Protein AF-A0A1M6UDB1-F1 (afdb_monomer_lite)

Radius of gyration: 19.11 Å; chains: 1; bounding box: 28×24×52 Å

Secondary structure (DSSP, 8-state):
-PPPGGGGG--STTS-HHHHHHHHHH-HHHHHHHHHHHTT-------HHHHHHHHHHHHHHHHHHTT--HHHHHHHHT--GGGT-

Organism: NCBI:txid633813

pLDDT: mean 83.12, std 10.8, range [48.91, 94.88]

Foldseek 3Di:
DDDDPCLVVDDLVNDDPVLNVCCVVPNSVVSRVVCVVVVNDDDDDDDPVVVLVVVLLVQLVVCVVVVHDNVVSCVVSVDDSVSSD

Structure (mmCIF, N/CA/C/O backbone):
data_AF-A0A1M6UDB1-F1
#
_entry.id   AF-A0A1M6UDB1-F1
#
loop_
_atom_site.group_PDB
_atom_site.id
_atom_site.type_symbol
_atom_site.label_atom_id
_atom_site.label_alt_id
_atom_site.label_comp_id
_atom_site.label_asym_id
_atom_site.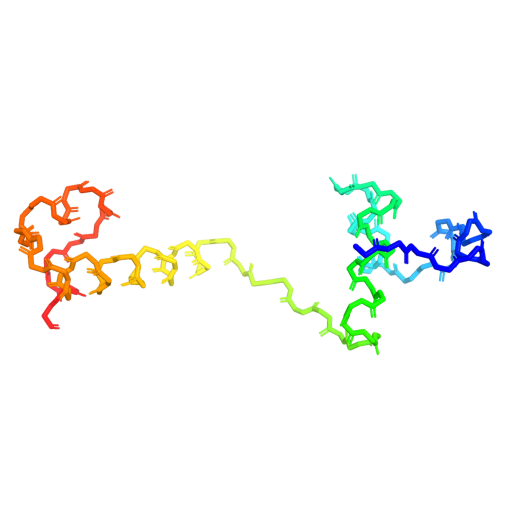label_entity_id
_atom_site.label_seq_id
_atom_site.pdbx_PDB_ins_code
_atom_site.Cartn_x
_atom_site.Cartn_y
_atom_site.Cartn_z
_atom_site.occupancy
_atom_site.B_iso_or_equiv
_atom_site.auth_seq_id
_atom_site.auth_comp_id
_atom_site.auth_asym_id
_atom_site.auth_atom_id
_atom_site.pdbx_PDB_model_num
ATOM 1 N N . MET A 1 1 ? 0.153 -12.855 -8.421 1.00 63.53 1 MET A N 1
ATOM 2 C CA . MET A 1 1 ? -0.255 -12.237 -9.700 1.00 63.53 1 MET A CA 1
ATOM 3 C C . MET A 1 1 ? 0.993 -12.095 -10.555 1.00 63.53 1 MET A C 1
ATOM 5 O O . MET A 1 1 ? 1.937 -11.452 -10.103 1.00 63.53 1 MET A O 1
ATOM 9 N N . GLN A 1 2 ? 1.043 -12.784 -11.694 1.00 76.44 2 GLN A N 1
ATOM 10 C CA . GLN A 1 2 ? 2.148 -12.695 -12.652 1.00 76.44 2 GLN A CA 1
ATOM 11 C C . GLN A 1 2 ? 1.819 -11.580 -13.652 1.00 76.44 2 GLN A C 1
ATOM 13 O O . GLN A 1 2 ? 0.668 -11.473 -14.072 1.00 76.44 2 GLN A O 1
ATOM 18 N N . LEU A 1 3 ? 2.782 -10.703 -13.948 1.00 80.44 3 LEU A N 1
ATOM 19 C CA . LEU A 1 3 ? 2.580 -9.599 -14.890 1.00 80.44 3 LEU A CA 1
ATOM 20 C C . LEU A 1 3 ? 2.592 -10.125 -16.336 1.00 80.44 3 LEU A C 1
ATOM 22 O O . LEU A 1 3 ? 3.327 -11.075 -16.611 1.00 80.44 3 LEU A O 1
ATOM 26 N N . PRO A 1 4 ? 1.826 -9.519 -17.262 1.00 85.69 4 PRO A N 1
ATOM 27 C CA . PRO A 1 4 ? 1.914 -9.857 -18.681 1.00 85.69 4 PRO A CA 1
ATOM 28 C C . PRO A 1 4 ? 3.317 -9.583 -19.248 1.00 85.69 4 PRO A C 1
ATOM 30 O O . PRO A 1 4 ? 3.958 -8.610 -18.860 1.00 85.69 4 PRO A O 1
ATOM 33 N N . GLU A 1 5 ? 3.773 -10.380 -20.219 1.00 86.94 5 GLU A N 1
ATOM 34 C CA . GLU A 1 5 ? 5.141 -10.294 -20.769 1.00 86.94 5 GLU A CA 1
ATOM 35 C C . GL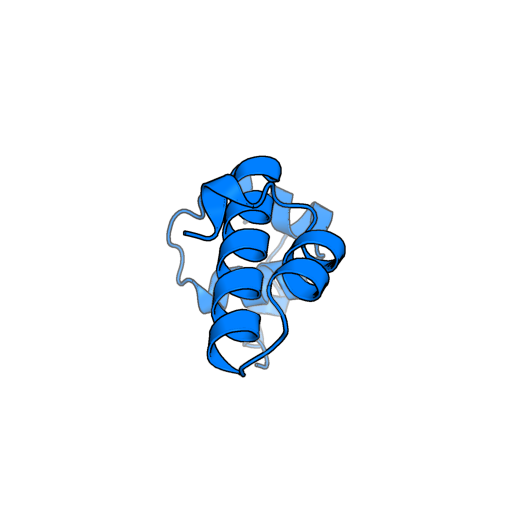U A 1 5 ? 5.504 -8.908 -21.325 1.00 86.94 5 GLU A C 1
ATOM 37 O O . GLU A 1 5 ? 6.619 -8.429 -21.122 1.00 86.94 5 GLU A O 1
ATOM 42 N N . HIS A 1 6 ? 4.549 -8.207 -21.950 1.00 84.31 6 HIS A N 1
ATOM 43 C CA . HIS A 1 6 ? 4.783 -6.867 -22.503 1.00 84.31 6 HIS A CA 1
ATOM 44 C C . HIS A 1 6 ? 5.159 -5.820 -21.438 1.00 84.31 6 HIS A C 1
ATOM 46 O O . HIS A 1 6 ? 5.767 -4.803 -21.761 1.00 84.31 6 HIS A O 1
ATOM 52 N N . TRP A 1 7 ? 4.875 -6.072 -20.156 1.00 87.38 7 TRP A N 1
ATOM 53 C CA . TRP A 1 7 ? 5.254 -5.174 -19.060 1.00 87.38 7 TRP A CA 1
ATOM 54 C C . TRP A 1 7 ? 6.759 -5.165 -18.783 1.00 87.38 7 TRP A C 1
ATOM 56 O O . TRP A 1 7 ? 7.266 -4.214 -18.186 1.00 87.38 7 TRP A O 1
ATOM 66 N N . ALA A 1 8 ? 7.499 -6.179 -19.246 1.00 87.38 8 ALA A N 1
ATOM 67 C CA . ALA A 1 8 ? 8.957 -6.181 -19.168 1.00 87.38 8 ALA A CA 1
ATOM 68 C C . ALA A 1 8 ? 9.569 -4.970 -19.896 1.00 87.38 8 ALA A C 1
ATOM 70 O O . ALA A 1 8 ? 10.601 -4.454 -19.459 1.00 87.38 8 ALA A O 1
ATOM 71 N N . TYR A 1 9 ? 8.887 -4.472 -20.930 1.00 92.12 9 TYR A N 1
ATOM 72 C CA . TYR A 1 9 ? 9.336 -3.372 -21.781 1.00 92.12 9 TYR A CA 1
ATOM 73 C C . TYR A 1 9 ? 8.974 -1.980 -21.260 1.00 92.12 9 TYR A C 1
ATOM 75 O O . TYR A 1 9 ? 9.502 -1.010 -21.788 1.00 92.12 9 TYR A O 1
ATOM 83 N N . VAL A 1 10 ? 8.131 -1.868 -20.224 1.00 91.25 10 VAL A N 1
ATOM 84 C CA . VAL A 1 10 ? 7.808 -0.568 -19.614 1.00 91.25 10 VAL A CA 1
ATOM 85 C C . VAL A 1 10 ? 9.069 0.029 -18.996 1.00 91.25 10 VAL A C 1
ATOM 87 O O . VAL A 1 10 ? 9.757 -0.622 -18.193 1.00 91.25 10 VAL A O 1
ATOM 90 N N . GLN A 1 11 ? 9.362 1.264 -19.376 1.00 94.25 11 GLN A N 1
ATOM 91 C CA . GLN A 1 11 ? 10.488 2.055 -18.904 1.00 94.25 11 GLN A CA 1
ATOM 92 C C . GLN A 1 11 ? 10.027 3.051 -17.838 1.00 94.25 11 GLN A C 1
ATOM 94 O O . GLN A 1 11 ? 8.835 3.280 -17.632 1.00 94.25 11 GLN A O 1
ATOM 99 N N . TYR A 1 12 ? 10.981 3.620 -17.108 1.00 91.88 12 TYR A N 1
ATOM 100 C CA . TYR A 1 12 ? 10.688 4.573 -16.036 1.00 91.88 12 TYR A CA 1
ATOM 101 C C . TYR A 1 12 ? 10.092 5.880 -16.594 1.00 91.88 12 TYR A C 1
ATOM 103 O O . TYR A 1 12 ? 9.248 6.529 -15.975 1.00 91.88 12 TYR A O 1
ATOM 111 N N . GLU A 1 13 ? 10.498 6.242 -17.806 1.00 94.88 13 GLU A N 1
ATOM 112 C CA . GLU A 1 13 ? 10.100 7.435 -18.542 1.00 94.88 13 GLU A CA 1
ATOM 113 C C . GLU A 1 13 ? 8.649 7.365 -19.031 1.00 94.88 13 GLU A C 1
ATOM 115 O O . GLU A 1 13 ? 8.001 8.408 -19.131 1.00 94.88 13 GLU A O 1
ATOM 120 N N . ASP A 1 14 ? 8.128 6.152 -19.248 1.00 91.06 14 ASP A N 1
ATOM 121 C CA . ASP A 1 14 ? 6.738 5.903 -19.652 1.00 91.06 14 ASP A CA 1
ATOM 122 C C . ASP A 1 14 ? 5.734 6.241 -18.534 1.00 91.06 14 ASP A C 1
ATOM 124 O O . ASP A 1 14 ? 4.530 6.359 -18.773 1.00 91.06 14 ASP A O 1
ATOM 128 N N . LEU A 1 15 ? 6.210 6.376 -17.291 1.00 87.75 15 LEU A N 1
ATOM 129 C CA . LEU A 1 15 ? 5.379 6.627 -16.121 1.00 87.75 15 LEU A CA 1
ATOM 130 C C . LEU A 1 15 ? 5.177 8.123 -15.867 1.00 87.75 15 LEU A C 1
ATOM 132 O O . LEU A 1 15 ? 6.066 8.956 -16.056 1.00 87.75 15 LEU A O 1
ATOM 136 N N . ASN A 1 16 ? 3.996 8.461 -15.350 1.00 87.50 16 ASN A N 1
ATOM 137 C CA . ASN A 1 16 ? 3.756 9.776 -14.764 1.00 87.50 16 ASN A CA 1
ATOM 138 C C . ASN A 1 16 ? 4.504 9.930 -13.421 1.00 87.50 16 ASN A C 1
ATOM 140 O O . ASN A 1 16 ? 5.120 8.990 -12.919 1.00 87.50 16 ASN A O 1
ATOM 144 N N . GLU A 1 17 ? 4.451 11.125 -12.829 1.00 86.38 17 GLU A N 1
ATOM 145 C CA . GLU A 1 17 ? 5.138 11.440 -11.565 1.00 86.38 17 GLU A CA 1
ATOM 146 C C . GLU A 1 17 ? 4.785 10.465 -10.428 1.00 86.38 17 GLU A C 1
ATOM 148 O O . GLU A 1 17 ? 5.680 9.943 -9.766 1.00 86.38 17 GLU A O 1
ATOM 153 N N . ASP A 1 18 ? 3.498 10.145 -10.260 1.00 83.25 18 ASP A N 1
ATOM 154 C CA . ASP A 1 18 ? 3.033 9.201 -9.239 1.00 83.25 18 ASP A CA 1
ATOM 155 C C . ASP A 1 18 ? 3.590 7.785 -9.474 1.00 83.25 18 ASP A C 1
ATOM 157 O O . ASP A 1 18 ? 4.047 7.122 -8.543 1.00 83.25 18 ASP A O 1
ATOM 161 N N . GLY A 1 19 ? 3.578 7.311 -10.724 1.00 85.38 19 GLY A N 1
ATOM 162 C CA . GLY A 1 19 ? 4.106 5.999 -11.097 1.00 85.38 19 GLY A CA 1
ATOM 163 C C . GLY A 1 19 ? 5.614 5.893 -10.869 1.00 85.38 19 GLY A C 1
ATOM 164 O O . GLY A 1 19 ? 6.081 4.883 -10.339 1.00 85.38 19 GLY A O 1
ATOM 165 N N . ARG A 1 20 ? 6.358 6.956 -11.200 1.00 91.12 20 ARG A N 1
ATOM 166 C CA . ARG A 1 20 ? 7.796 7.071 -10.928 1.00 91.12 20 ARG A CA 1
ATOM 167 C C . ARG A 1 20 ? 8.101 7.046 -9.434 1.00 91.12 20 ARG A C 1
ATOM 169 O O . ARG A 1 20 ? 8.935 6.256 -9.008 1.00 91.12 20 ARG A O 1
ATOM 176 N N . LEU A 1 21 ? 7.351 7.797 -8.628 1.00 88.50 21 LEU A N 1
ATOM 177 C CA . LEU A 1 21 ? 7.498 7.793 -7.171 1.00 88.50 21 LEU A CA 1
ATOM 178 C C . LEU A 1 21 ? 7.301 6.390 -6.577 1.00 88.50 21 LEU A C 1
ATOM 180 O O . LEU A 1 21 ? 8.074 5.951 -5.727 1.00 88.50 21 LEU A O 1
ATOM 184 N N . VAL A 1 22 ? 6.269 5.666 -7.017 1.00 87.81 22 VAL A N 1
ATOM 185 C CA . VAL A 1 22 ? 6.025 4.295 -6.546 1.00 87.81 22 VAL A CA 1
ATOM 186 C C . VAL A 1 22 ? 7.158 3.362 -6.975 1.00 87.81 22 VAL A C 1
ATOM 188 O O . VAL A 1 22 ? 7.577 2.519 -6.182 1.00 87.81 22 VAL A O 1
ATOM 191 N N . TRP A 1 23 ? 7.670 3.512 -8.198 1.00 92.62 23 TRP A N 1
ATOM 192 C CA . TRP A 1 23 ? 8.818 2.746 -8.680 1.00 92.62 23 TRP A CA 1
ATOM 193 C C . TRP A 1 23 ? 10.074 3.017 -7.855 1.00 92.62 23 TRP A C 1
ATOM 195 O O . TRP A 1 23 ? 10.747 2.065 -7.472 1.00 92.62 23 TRP A O 1
ATOM 205 N N . ASP A 1 24 ? 10.374 4.271 -7.531 1.00 93.94 24 ASP A N 1
ATOM 206 C CA . ASP A 1 24 ? 11.558 4.625 -6.740 1.00 93.94 24 ASP A CA 1
ATOM 207 C C . ASP A 1 24 ? 11.500 4.043 -5.321 1.00 93.94 24 ASP A C 1
ATOM 209 O O . ASP A 1 24 ? 12.522 3.655 -4.757 1.00 93.94 24 ASP A O 1
ATOM 213 N N . VAL A 1 25 ? 10.298 3.936 -4.746 1.00 90.38 25 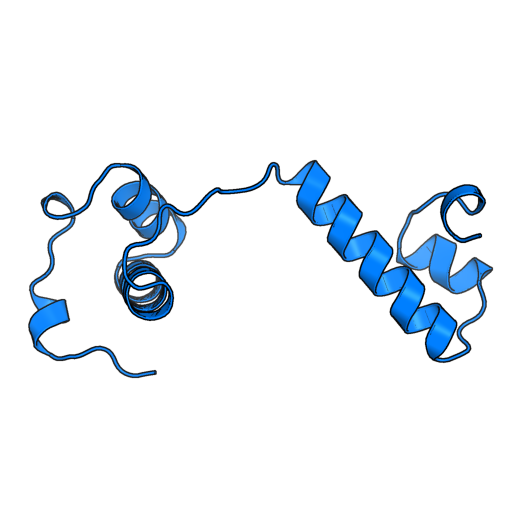VAL A N 1
ATOM 214 C CA . VAL A 1 25 ? 10.098 3.445 -3.374 1.00 90.38 25 VAL A CA 1
ATOM 215 C C . VAL A 1 25 ? 9.978 1.920 -3.296 1.00 90.38 25 VAL A C 1
ATOM 217 O O . VAL A 1 25 ? 10.491 1.313 -2.357 1.00 90.38 25 VAL A O 1
ATOM 220 N N . LEU A 1 26 ? 9.268 1.288 -4.237 1.00 89.75 26 LEU A N 1
ATOM 221 C CA . LEU A 1 26 ? 8.917 -0.141 -4.180 1.00 89.75 26 LEU A CA 1
ATOM 222 C C . LEU A 1 26 ? 9.614 -0.995 -5.252 1.00 89.75 26 LEU A C 1
ATOM 224 O O . LEU A 1 26 ? 9.548 -2.223 -5.192 1.00 89.75 26 LEU A O 1
ATOM 228 N N . GLY A 1 27 ? 10.269 -0.368 -6.228 1.00 92.00 27 GLY A N 1
ATOM 229 C CA . GLY A 1 27 ? 10.878 -1.013 -7.389 1.00 92.00 27 GLY A CA 1
ATOM 230 C C . GLY A 1 27 ? 9.901 -1.269 -8.544 1.00 92.00 27 GLY A C 1
ATOM 231 O O . GLY A 1 27 ? 8.678 -1.290 -8.371 1.00 92.00 27 GLY A O 1
ATOM 232 N N . LYS A 1 28 ? 10.467 -1.525 -9.735 1.00 91.12 28 LYS A N 1
ATOM 233 C CA . LYS A 1 28 ? 9.744 -1.785 -10.997 1.00 91.12 28 LYS A CA 1
ATOM 234 C C . LYS A 1 28 ? 8.590 -2.762 -10.825 1.00 91.12 28 LYS A C 1
ATOM 236 O O . LYS A 1 28 ? 7.442 -2.441 -11.106 1.00 91.12 28 LYS A O 1
ATOM 241 N N . GLU A 1 29 ? 8.888 -3.972 -10.365 1.00 90.12 29 GLU A N 1
ATOM 242 C CA . GLU A 1 29 ? 7.909 -5.058 -10.361 1.00 90.12 29 GLU A CA 1
ATOM 243 C C . GLU A 1 29 ? 6.707 -4.755 -9.453 1.00 90.12 29 GLU A C 1
ATOM 245 O O . GLU A 1 29 ? 5.561 -5.007 -9.833 1.00 90.12 29 GLU A O 1
ATOM 250 N N . ALA A 1 30 ? 6.950 -4.185 -8.270 1.00 88.69 30 ALA A N 1
ATOM 251 C CA . ALA A 1 30 ? 5.894 -3.837 -7.328 1.00 88.69 30 ALA A CA 1
ATOM 252 C C . ALA A 1 30 ? 5.040 -2.668 -7.837 1.00 88.69 30 ALA A C 1
ATOM 254 O O . ALA A 1 30 ? 3.813 -2.739 -7.754 1.00 88.69 30 ALA A O 1
ATOM 255 N N . ALA A 1 31 ? 5.665 -1.638 -8.418 1.00 88.31 31 ALA A N 1
ATOM 256 C CA . ALA A 1 31 ? 4.959 -0.513 -9.027 1.00 88.31 31 ALA A CA 1
ATOM 257 C C . ALA A 1 31 ? 4.044 -0.975 -10.164 1.00 88.31 31 ALA A C 1
ATOM 259 O O . ALA A 1 31 ? 2.864 -0.628 -10.205 1.00 88.31 31 ALA A O 1
ATOM 260 N N . LEU A 1 32 ? 4.560 -1.837 -11.037 1.00 89.00 32 LEU A N 1
ATOM 261 C CA . LEU A 1 32 ? 3.813 -2.378 -12.160 1.00 89.00 32 LEU A CA 1
ATOM 262 C C . LEU A 1 32 ? 2.627 -3.253 -11.712 1.00 89.00 32 LEU A C 1
ATOM 264 O O . LEU A 1 32 ? 1.506 -3.073 -12.189 1.00 89.00 32 LEU A O 1
ATOM 268 N N . LYS A 1 33 ? 2.825 -4.142 -10.728 1.00 88.25 33 LYS A N 1
ATOM 269 C CA . LYS A 1 33 ? 1.723 -4.919 -10.123 1.00 88.25 33 LYS A CA 1
ATOM 270 C C . LYS A 1 33 ? 0.658 -4.018 -9.512 1.00 88.25 33 LYS A C 1
ATOM 272 O O . LYS A 1 33 ? -0.529 -4.296 -9.669 1.00 88.25 33 LYS A O 1
ATOM 277 N N . LEU A 1 34 ? 1.077 -2.953 -8.833 1.00 85.06 34 LEU A N 1
ATOM 278 C CA . LEU A 1 34 ? 0.164 -1.999 -8.225 1.00 85.06 34 LEU A CA 1
ATOM 279 C C . LEU A 1 34 ? -0.672 -1.301 -9.302 1.00 85.06 34 LEU A C 1
ATOM 281 O O . LEU A 1 34 ? -1.891 -1.399 -9.250 1.00 85.06 34 LEU A O 1
ATOM 285 N N . ILE A 1 35 ? -0.040 -0.699 -10.315 1.00 83.88 35 ILE A N 1
ATOM 286 C CA . ILE A 1 35 ? -0.717 -0.021 -11.436 1.00 83.88 35 ILE A CA 1
ATOM 287 C C . ILE A 1 35 ? -1.706 -0.960 -12.140 1.00 83.88 35 ILE A C 1
ATOM 289 O O . ILE A 1 35 ? -2.849 -0.570 -12.387 1.00 83.88 35 ILE A O 1
ATOM 293 N N . SER A 1 36 ? -1.293 -2.204 -12.410 1.00 85.06 36 SER A N 1
ATOM 294 C CA . SER A 1 36 ? -2.151 -3.230 -13.015 1.00 85.06 36 SER A CA 1
ATOM 295 C C . SER A 1 36 ? -3.387 -3.521 -12.160 1.00 85.06 36 SER A C 1
ATOM 297 O O . SER A 1 36 ? -4.492 -3.609 -12.689 1.00 85.06 36 SER A O 1
ATOM 299 N N . ALA A 1 37 ? -3.215 -3.622 -10.839 1.00 84.94 37 ALA A N 1
ATOM 300 C CA . ALA A 1 37 ? -4.299 -3.932 -9.915 1.00 84.94 37 ALA A CA 1
ATOM 301 C C . ALA A 1 37 ? -5.306 -2.782 -9.754 1.00 84.94 37 ALA A C 1
ATOM 303 O O . ALA A 1 37 ? -6.492 -3.047 -9.569 1.00 84.94 37 ALA A O 1
ATOM 304 N N . VAL A 1 38 ? -4.862 -1.519 -9.814 1.00 82.00 38 VAL A N 1
ATOM 305 C CA . VAL A 1 38 ? -5.777 -0.367 -9.706 1.00 82.00 38 VAL A CA 1
ATOM 306 C C . VAL A 1 38 ? -6.408 0.029 -11.039 1.00 82.00 38 VAL A C 1
ATOM 308 O O . VAL A 1 38 ? -7.449 0.671 -11.027 1.00 82.00 38 VAL A O 1
ATOM 311 N N . GLY A 1 39 ? -5.831 -0.337 -12.186 1.00 71.94 39 GLY A N 1
ATOM 312 C CA . GLY A 1 39 ? -6.423 -0.034 -13.495 1.00 71.94 39 GLY A CA 1
ATOM 313 C C . GLY A 1 39 ? -6.334 1.444 -13.896 1.00 71.94 39 GLY A C 1
ATOM 314 O O . GLY A 1 39 ? -7.231 1.961 -14.554 1.00 71.94 39 GLY A O 1
ATOM 315 N N . GLY A 1 40 ? -5.269 2.143 -13.486 1.00 65.81 40 GLY A N 1
ATOM 316 C CA . GLY A 1 40 ? -4.994 3.518 -13.930 1.00 65.81 40 GLY A CA 1
ATOM 317 C C . GLY A 1 40 ? -5.788 4.622 -13.221 1.00 65.81 40 GLY A C 1
ATOM 318 O O . GLY A 1 40 ? -5.748 5.774 -13.652 1.00 65.81 40 GLY A O 1
ATOM 319 N N . VAL A 1 41 ? -6.492 4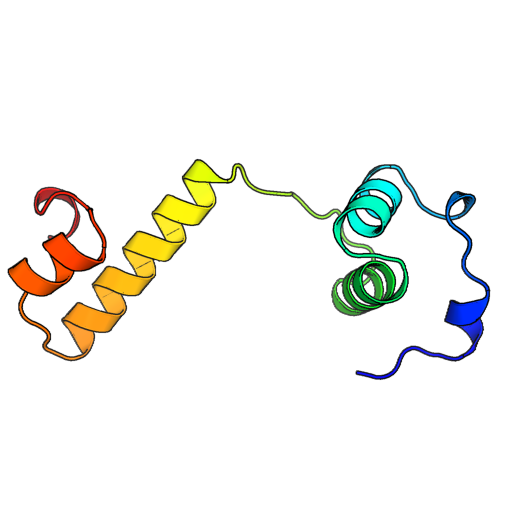.319 -12.124 1.00 65.75 41 VAL A N 1
ATOM 320 C CA . VAL A 1 41 ? -7.110 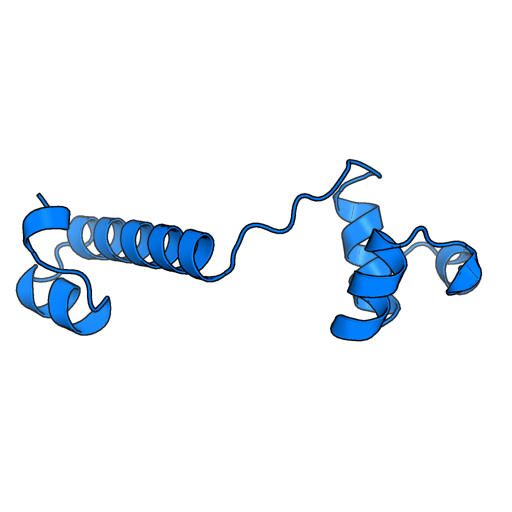5.363 -11.287 1.00 65.75 41 VAL A CA 1
ATOM 321 C C . VAL A 1 41 ? -6.041 6.173 -10.561 1.00 65.75 41 VAL A C 1
ATOM 323 O O . VAL A 1 41 ? -5.022 5.639 -10.120 1.00 65.75 41 VAL A O 1
ATOM 326 N N . ARG A 1 42 ? -6.311 7.467 -10.368 1.00 65.38 42 ARG A N 1
ATOM 327 C CA . ARG A 1 42 ? -5.446 8.351 -9.584 1.00 65.38 42 ARG A CA 1
ATOM 328 C C . ARG A 1 42 ? -5.346 7.842 -8.144 1.00 65.38 42 ARG A C 1
ATOM 330 O O . ARG A 1 42 ? -6.337 7.818 -7.413 1.00 65.38 42 ARG A O 1
ATOM 337 N N . LEU A 1 43 ? -4.144 7.447 -7.739 1.00 63.72 43 LEU A N 1
ATOM 338 C CA . LEU A 1 43 ? -3.862 6.983 -6.388 1.00 63.72 43 LEU A CA 1
ATOM 339 C C . LEU A 1 43 ? -3.621 8.174 -5.469 1.00 63.72 43 LEU A C 1
ATOM 341 O O . LEU A 1 43 ? -2.653 8.910 -5.619 1.00 63.72 43 LEU A O 1
ATOM 345 N N . TYR A 1 44 ? -4.490 8.350 -4.479 1.00 68.62 44 TYR A N 1
ATOM 346 C CA . TYR A 1 44 ? -4.242 9.309 -3.411 1.00 68.62 44 TYR A CA 1
ATOM 347 C C . TYR A 1 44 ? -3.483 8.636 -2.265 1.00 68.62 44 TYR A C 1
ATOM 349 O O . TYR A 1 44 ? -4.053 7.842 -1.507 1.00 68.62 44 TYR A O 1
ATOM 357 N N . LEU A 1 45 ? -2.205 8.985 -2.105 1.00 68.69 45 LEU A N 1
ATOM 358 C CA . LEU A 1 45 ? -1.426 8.595 -0.933 1.00 68.69 45 LEU A CA 1
ATOM 359 C C . LEU A 1 45 ? -1.891 9.417 0.277 1.00 68.69 45 LEU A C 1
ATOM 361 O O . LEU A 1 45 ? -1.683 10.627 0.365 1.00 68.69 45 LEU A O 1
ATOM 365 N N . GLN A 1 46 ? -2.568 8.758 1.219 1.00 70.25 46 GLN A N 1
ATOM 366 C CA . GLN A 1 46 ? -3.027 9.410 2.445 1.00 70.25 46 GLN A CA 1
ATOM 367 C C . GLN A 1 46 ? -1.839 9.778 3.339 1.00 70.25 46 GLN A C 1
ATOM 369 O O . GLN A 1 46 ? -0.879 9.024 3.459 1.00 70.25 46 GLN A O 1
ATOM 374 N N . ASN A 1 47 ? -1.955 10.903 4.049 1.00 80.88 47 ASN A N 1
ATOM 375 C CA . ASN A 1 47 ? -0.998 11.283 5.086 1.00 80.88 47 ASN A CA 1
ATOM 376 C C . ASN A 1 47 ? -0.785 10.129 6.092 1.00 80.88 47 ASN A C 1
ATOM 378 O O . ASN A 1 47 ? -1.755 9.621 6.668 1.00 80.88 47 ASN A O 1
ATOM 382 N N . ALA A 1 48 ? 0.480 9.756 6.317 1.00 78.06 48 ALA A N 1
ATOM 383 C CA . ALA A 1 48 ? 0.869 8.600 7.125 1.00 78.06 48 ALA A CA 1
ATOM 384 C C . ALA A 1 48 ? 0.240 8.609 8.528 1.00 78.06 48 ALA A C 1
ATOM 386 O O . ALA A 1 48 ? -0.328 7.606 8.953 1.00 78.06 48 ALA A O 1
ATOM 387 N N . SER A 1 49 ? 0.229 9.756 9.216 1.00 81.31 49 SER A N 1
ATOM 388 C CA . SER A 1 49 ? -0.353 9.872 10.560 1.00 81.31 49 SER A CA 1
ATOM 389 C C . SER A 1 49 ? -1.870 9.651 10.562 1.00 81.31 49 SER A C 1
ATOM 391 O O . SER A 1 49 ? -2.422 9.076 11.503 1.00 81.31 49 SER A O 1
ATOM 393 N N . ARG A 1 50 ? -2.574 10.071 9.499 1.00 83.25 50 ARG A N 1
ATOM 394 C CA . ARG A 1 50 ? -4.017 9.802 9.349 1.00 83.25 50 ARG A CA 1
ATOM 395 C C . ARG A 1 50 ? -4.282 8.319 9.098 1.00 83.25 50 ARG A C 1
ATOM 397 O O . ARG A 1 50 ? -5.228 7.774 9.672 1.00 83.25 50 ARG A O 1
ATOM 404 N N . LEU A 1 51 ? -3.463 7.679 8.263 1.00 83.75 51 LEU A N 1
ATOM 405 C CA . LEU A 1 51 ? -3.572 6.251 7.969 1.00 83.75 51 LEU A CA 1
ATOM 406 C C . LEU A 1 51 ? -3.293 5.407 9.217 1.00 83.75 51 LEU A C 1
ATOM 408 O O . LEU A 1 51 ? -4.086 4.531 9.558 1.00 83.75 51 LEU A O 1
ATOM 412 N N . GLU A 1 52 ? -2.226 5.727 9.945 1.00 84.56 52 GLU A N 1
ATOM 413 C CA . GLU A 1 52 ? -1.856 5.047 11.181 1.00 84.56 52 GLU A CA 1
ATOM 414 C C . GLU A 1 52 ? -2.963 5.159 12.235 1.00 84.56 52 GLU A C 1
ATOM 416 O O . GLU A 1 52 ? -3.357 4.159 12.835 1.00 84.56 52 GLU A O 1
ATOM 421 N N . ARG A 1 53 ? -3.552 6.352 12.406 1.00 85.88 53 ARG A N 1
ATOM 422 C CA . ARG A 1 53 ? -4.702 6.540 13.300 1.00 85.88 53 ARG A CA 1
ATOM 423 C C . ARG A 1 53 ? -5.872 5.626 12.926 1.00 85.88 53 ARG A C 1
ATOM 425 O O . ARG A 1 53 ? -6.454 5.002 13.812 1.00 85.88 53 ARG A O 1
ATOM 432 N N . ARG A 1 54 ? -6.215 5.525 11.637 1.00 87.50 54 ARG A N 1
ATOM 433 C CA . ARG A 1 54 ? -7.295 4.644 11.151 1.00 87.50 54 ARG A CA 1
ATOM 434 C C . ARG A 1 54 ? -6.981 3.168 11.394 1.00 87.50 54 ARG A C 1
ATOM 436 O O . ARG A 1 54 ? -7.851 2.440 11.867 1.00 87.50 54 ARG A O 1
ATOM 443 N N . ALA A 1 55 ? -5.754 2.738 11.103 1.00 87.94 55 ALA A N 1
ATOM 444 C CA . ALA A 1 55 ? -5.308 1.363 11.318 1.00 87.94 55 ALA A CA 1
ATOM 445 C C . ALA A 1 55 ? -5.371 0.980 12.802 1.00 87.94 55 ALA A C 1
ATOM 447 O O . ALA A 1 55 ? -5.960 -0.040 13.155 1.00 87.94 55 ALA A O 1
ATOM 448 N N . ARG A 1 56 ? -4.863 1.851 13.682 1.00 88.06 56 ARG A N 1
ATOM 449 C CA . ARG A 1 56 ? -4.940 1.675 15.134 1.00 88.06 56 ARG A CA 1
ATOM 450 C C . ARG A 1 56 ? -6.396 1.592 15.618 1.00 88.06 56 ARG A C 1
ATOM 452 O O . ARG A 1 56 ? -6.741 0.680 16.360 1.00 88.06 56 ARG A O 1
ATOM 459 N N . GLN A 1 57 ? -7.282 2.476 15.155 1.00 89.25 57 GLN A N 1
ATOM 460 C CA . GLN A 1 57 ? -8.710 2.415 15.508 1.00 89.25 57 GLN A CA 1
ATOM 461 C C . GLN A 1 57 ? -9.380 1.112 15.052 1.00 89.25 57 GLN A C 1
ATOM 463 O O . GLN A 1 57 ? -10.155 0.531 15.808 1.00 89.25 57 GLN A O 1
ATOM 468 N N . ARG A 1 58 ? -9.079 0.638 13.836 1.00 90.81 58 ARG A N 1
ATOM 469 C CA . ARG A 1 58 ? -9.589 -0.646 13.336 1.00 90.81 58 ARG A CA 1
ATOM 470 C C . ARG A 1 58 ? -9.101 -1.806 14.203 1.00 90.81 58 ARG A C 1
ATOM 472 O O . ARG A 1 58 ? -9.922 -2.597 14.654 1.00 90.81 58 ARG A O 1
ATOM 479 N N . MET A 1 59 ? -7.804 -1.842 14.505 1.00 90.06 59 MET A N 1
ATOM 480 C CA . MET A 1 59 ? -7.209 -2.851 15.382 1.00 90.06 59 MET A CA 1
ATOM 481 C C . MET A 1 59 ? -7.886 -2.870 16.756 1.00 90.06 59 MET A C 1
ATOM 483 O O . MET A 1 59 ? -8.251 -3.935 17.239 1.00 90.06 59 MET A O 1
ATOM 487 N N . ALA A 1 60 ? -8.107 -1.706 17.373 1.00 89.88 60 ALA A N 1
ATOM 488 C CA . ALA A 1 60 ? -8.776 -1.639 18.668 1.00 89.88 60 ALA A CA 1
ATOM 489 C C . ALA A 1 60 ? -10.189 -2.243 18.631 1.00 89.88 60 ALA A C 1
ATOM 491 O O . ALA A 1 60 ? -10.528 -3.041 19.501 1.00 89.88 60 ALA A O 1
ATOM 492 N N . ARG A 1 61 ? -10.988 -1.920 17.603 1.00 90.88 61 ARG A N 1
ATOM 493 C CA . ARG A 1 61 ? -12.340 -2.483 17.435 1.00 90.88 61 ARG A CA 1
ATOM 494 C C . ARG A 1 61 ? -12.317 -4.000 17.283 1.00 90.88 61 ARG A C 1
ATOM 496 O O . ARG A 1 61 ? -13.120 -4.677 17.910 1.00 90.88 61 ARG A O 1
ATOM 503 N N . GLU A 1 62 ? -11.401 -4.531 16.477 1.00 94.00 62 GLU A N 1
ATOM 504 C CA . GLU A 1 62 ? -11.287 -5.976 16.255 1.00 94.00 62 GLU A CA 1
ATOM 505 C C . GLU A 1 62 ? -10.876 -6.731 17.523 1.00 94.00 62 GLU A C 1
ATOM 507 O O . GLU A 1 62 ? -11.415 -7.800 17.794 1.00 94.00 62 GLU A O 1
ATOM 512 N N . LEU A 1 63 ? -9.953 -6.183 18.319 1.00 91.81 63 LEU A N 1
ATOM 513 C CA . LEU A 1 63 ? -9.535 -6.807 19.577 1.00 91.81 63 LEU A CA 1
ATOM 514 C C . LEU A 1 63 ? -10.654 -6.780 20.625 1.00 91.81 63 LEU A C 1
ATOM 516 O O . LEU A 1 63 ? -10.910 -7.797 21.266 1.00 91.81 63 LEU A O 1
ATOM 520 N N . LEU A 1 64 ? -11.365 -5.655 20.750 1.00 91.50 64 LEU A N 1
ATOM 521 C CA . LEU A 1 64 ? -12.525 -5.550 21.639 1.00 91.50 64 LEU A CA 1
ATOM 522 C C . LEU A 1 64 ? -13.646 -6.513 21.221 1.00 91.50 64 LEU A C 1
ATOM 524 O O . LEU A 1 64 ? -14.215 -7.190 22.070 1.00 91.50 64 LEU A O 1
ATOM 528 N N . ALA A 1 65 ? -13.922 -6.642 19.918 1.00 92.69 65 ALA A N 1
ATOM 529 C CA . ALA A 1 65 ? -14.922 -7.580 19.399 1.00 92.69 65 ALA A CA 1
ATOM 530 C C . ALA A 1 65 ? -14.570 -9.055 19.668 1.00 92.69 65 ALA A C 1
ATOM 532 O O . ALA A 1 65 ? -15.461 -9.896 19.748 1.00 92.69 65 ALA A O 1
ATOM 533 N N . ARG A 1 66 ? -13.280 -9.375 19.837 1.00 94.75 66 ARG A N 1
ATOM 534 C CA . ARG A 1 66 ? -12.797 -10.705 20.251 1.00 94.75 66 ARG A CA 1
ATOM 535 C C . ARG A 1 66 ? -12.846 -10.921 21.769 1.00 94.75 66 ARG A C 1
ATOM 537 O O . ARG A 1 66 ? -12.437 -11.981 22.232 1.00 94.75 66 ARG A O 1
ATOM 544 N N . GLY A 1 67 ? -13.319 -9.936 22.535 1.00 92.50 67 GLY A N 1
ATOM 545 C CA . GLY A 1 67 ? -13.405 -9.997 23.992 1.00 92.50 67 GLY A CA 1
ATOM 546 C C . GLY A 1 67 ? -12.087 -9.710 24.713 1.00 92.50 67 GLY A C 1
ATOM 547 O O . GLY A 1 67 ? -11.959 -10.064 25.884 1.00 92.50 67 GLY A O 1
ATOM 548 N N . GLU A 1 68 ? -11.092 -9.096 24.053 1.00 91.06 68 GLU A N 1
ATOM 549 C CA . GLU A 1 68 ? -9.896 -8.646 24.772 1.00 91.06 68 GLU A CA 1
ATOM 550 C C . GLU A 1 68 ? -10.234 -7.537 25.780 1.00 91.06 68 GLU A C 1
ATOM 552 O O . GLU A 1 68 ? -11.055 -6.654 25.527 1.00 91.06 68 GLU A O 1
ATOM 557 N N . ASP A 1 69 ? -9.539 -7.567 26.918 1.00 91.19 69 ASP A N 1
ATOM 558 C CA . ASP A 1 69 ? -9.661 -6.566 27.974 1.00 91.19 69 ASP A CA 1
ATOM 559 C C . ASP A 1 69 ? -9.357 -5.139 27.450 1.00 91.19 69 ASP A C 1
ATOM 561 O O . ASP A 1 69 ? -8.294 -4.917 26.851 1.00 91.19 69 ASP A O 1
ATOM 565 N N . PRO A 1 70 ? -10.233 -4.144 27.700 1.00 88.19 70 PRO A N 1
ATOM 566 C CA . PRO A 1 70 ? -10.063 -2.786 27.182 1.00 88.19 70 PRO A CA 1
ATOM 567 C C . PRO A 1 70 ? -8.753 -2.099 27.586 1.00 88.19 70 PRO A C 1
ATOM 569 O O . PRO A 1 70 ? -8.192 -1.327 26.802 1.00 88.19 70 PRO A O 1
ATOM 572 N N . GLU A 1 71 ? 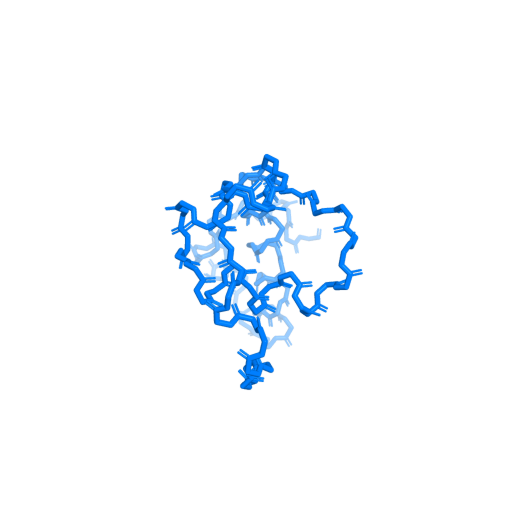-8.226 -2.379 28.779 1.00 88.44 71 GLU A N 1
ATOM 573 C CA . GLU A 1 71 ? -6.978 -1.780 29.258 1.00 88.44 71 GLU A CA 1
ATOM 574 C C . GLU A 1 71 ? -5.758 -2.400 28.554 1.00 88.44 71 GLU A C 1
ATOM 576 O O . GLU A 1 71 ? -4.816 -1.685 28.188 1.00 88.44 71 GLU A O 1
ATOM 581 N N . LYS A 1 72 ? -5.795 -3.706 28.259 1.00 87.56 72 LYS A N 1
ATOM 582 C CA . LYS A 1 72 ? -4.800 -4.360 27.391 1.00 87.56 72 LYS A CA 1
ATOM 583 C C . LYS A 1 72 ? -4.828 -3.792 25.973 1.00 87.56 72 LYS A C 1
ATOM 585 O O . LYS A 1 72 ? -3.767 -3.455 25.435 1.00 87.56 72 LYS A O 1
ATOM 590 N N . VAL A 1 73 ? -6.015 -3.608 25.392 1.00 88.19 73 VAL A N 1
ATOM 591 C CA . VAL A 1 73 ? -6.172 -3.013 24.053 1.00 88.19 73 VAL A CA 1
ATOM 592 C C . VAL A 1 73 ? -5.624 -1.583 24.023 1.00 88.19 73 VAL A C 1
ATOM 594 O O . VAL A 1 73 ? -4.826 -1.250 23.143 1.00 88.19 73 VAL A O 1
ATOM 597 N N . ARG A 1 74 ? -5.952 -0.750 25.021 1.00 85.00 74 ARG A N 1
ATOM 598 C CA . ARG A 1 74 ? -5.432 0.624 25.156 1.00 85.00 74 ARG A CA 1
ATOM 599 C C . ARG A 1 74 ? -3.906 0.674 25.093 1.00 85.00 74 ARG A C 1
ATOM 601 O O . ARG A 1 74 ? -3.342 1.469 24.339 1.00 85.00 74 ARG A O 1
ATOM 608 N N . ARG A 1 75 ? -3.232 -0.171 25.881 1.00 86.06 75 ARG A N 1
ATOM 609 C CA . ARG A 1 75 ? -1.761 -0.226 25.954 1.00 86.06 75 ARG A CA 1
ATOM 610 C C . ARG A 1 75 ? -1.142 -0.673 24.634 1.00 86.06 75 ARG A C 1
ATOM 612 O O . ARG A 1 75 ? -0.160 -0.079 24.194 1.00 86.06 75 ARG A O 1
ATOM 619 N N . LYS A 1 76 ? -1.737 -1.680 23.992 1.00 84.38 76 LYS A N 1
ATOM 620 C CA . LYS A 1 76 ? -1.251 -2.270 22.737 1.00 84.38 76 LYS A CA 1
ATOM 621 C C . LYS A 1 76 ? -1.371 -1.306 21.561 1.00 84.38 76 LYS A C 1
ATOM 623 O O . LYS A 1 76 ? -0.442 -1.166 20.774 1.00 84.38 76 LYS A O 1
ATOM 628 N N . VAL A 1 77 ? -2.500 -0.610 21.466 1.00 84.75 77 VAL A N 1
ATOM 629 C CA . VAL A 1 77 ? -2.810 0.272 20.336 1.00 84.75 77 VAL A CA 1
ATOM 630 C C . VAL A 1 77 ? -2.325 1.714 20.581 1.00 84.75 77 VAL A C 1
ATOM 632 O O . VAL A 1 77 ? -2.264 2.523 19.655 1.00 84.75 77 VAL A O 1
ATOM 635 N N . ARG A 1 78 ? -1.921 2.047 21.818 1.00 78.19 78 ARG A N 1
ATOM 636 C CA . ARG A 1 78 ? -1.480 3.392 22.238 1.00 78.19 78 ARG A CA 1
ATOM 637 C C . ARG A 1 78 ? -2.496 4.484 21.859 1.00 78.19 78 ARG A C 1
ATOM 639 O O . ARG A 1 78 ? -2.121 5.548 21.366 1.00 78.19 78 ARG A O 1
ATOM 646 N N . ILE A 1 79 ? -3.787 4.213 22.066 1.00 69.69 79 ILE A N 1
ATOM 647 C CA . ILE A 1 79 ? -4.886 5.184 21.907 1.00 69.69 79 ILE A CA 1
ATOM 648 C C . ILE A 1 79 ? -5.449 5.523 23.300 1.00 69.69 79 ILE A C 1
ATOM 650 O O . ILE A 1 79 ? -5.573 4.618 24.124 1.00 69.69 79 ILE A O 1
ATOM 654 N N . PRO A 1 80 ? -5.817 6.785 23.596 1.00 61.03 80 PRO A N 1
ATOM 655 C CA . PRO A 1 80 ? -6.512 7.138 24.838 1.00 61.03 80 PRO A CA 1
ATOM 656 C C . PRO A 1 80 ? -7.896 6.465 24.958 1.00 61.03 80 PRO A C 1
ATOM 658 O O . PRO A 1 80 ? -8.669 6.492 24.003 1.00 61.03 80 PRO A O 1
ATOM 661 N N . LEU A 1 81 ? -8.259 5.955 26.146 1.00 55.19 81 LEU A N 1
ATOM 662 C CA . LEU A 1 81 ? -9.542 5.259 26.410 1.00 55.19 81 LEU A CA 1
ATOM 663 C C . LEU A 1 81 ? -10.791 6.034 25.972 1.00 55.19 81 LEU A C 1
ATOM 665 O O . LEU A 1 81 ? -11.746 5.427 25.507 1.00 55.19 81 LEU A O 1
ATOM 669 N N . ARG A 1 82 ? -10.767 7.371 26.049 1.00 58.34 82 ARG A N 1
ATOM 670 C CA . ARG A 1 82 ? -11.878 8.244 25.619 1.00 58.34 82 ARG A CA 1
ATOM 671 C C . ARG A 1 82 ? -12.240 8.119 24.130 1.00 58.34 82 ARG A C 1
ATOM 673 O O . ARG A 1 82 ? -13.233 8.691 23.710 1.00 58.34 82 ARG A O 1
ATOM 680 N N . GLN A 1 83 ? -11.414 7.450 23.323 1.00 55.62 83 GLN A N 1
ATOM 681 C CA . GLN A 1 83 ? -11.667 7.193 21.899 1.00 55.62 83 GLN A CA 1
ATOM 682 C C . GLN A 1 83 ? -12.045 5.727 21.606 1.00 55.62 83 GLN A C 1
ATOM 684 O O . GLN A 1 83 ? -12.114 5.351 20.435 1.00 55.62 83 GLN A O 1
ATOM 689 N N . LEU A 1 84 ? -12.219 4.898 22.644 1.00 53.44 84 LEU A N 1
ATOM 690 C CA . LEU A 1 84 ? -12.596 3.480 22.545 1.00 53.44 84 LEU A CA 1
ATOM 691 C C . LEU A 1 84 ? -14.071 3.214 22.893 1.00 53.44 84 LEU A C 1
ATOM 693 O O . LEU A 1 84 ? -14.546 2.110 22.641 1.00 53.44 84 LEU A O 1
ATOM 697 N N . SER A 1 85 ? -14.756 4.206 23.465 1.00 48.91 85 SER A N 1
ATOM 698 C CA . SER A 1 85 ? -16.192 4.233 23.776 1.00 48.91 85 SER A CA 1
ATOM 699 C C . SER A 1 85 ? -17.023 4.725 22.600 1.00 48.91 85 SER A C 1
ATOM 701 O O . SER A 1 85 ? -16.626 5.779 22.045 1.00 48.91 85 SER A O 1
#

Sequence (85 aa):
MQLPEHWAYVQYEDLNEDGRLVWDVLGKEAALKLISAVGGVRLYLQNASRLERRARQRMARELLARGEDPEKVRRKVRIPLRQLS